Protein AF-A0A0F9K113-F1 (afdb_monomer)

Solvent-accessible surface area (backbone atoms only — not comparable to full-atom values): 7045 Å² total; per-residue (Å²): 110,71,68,50,60,42,49,54,51,50,64,72,42,44,70,57,51,54,53,41,40,56,51,39,26,72,77,67,76,41,73,69,50,38,49,62,23,43,95,66,66,18,30,54,95,51,54,41,61,60,49,44,81,45,46,45,95,92,44,96,51,28,42,64,72,61,62,63,90,71,60,77,55,29,41,37,24,40,31,30,45,68,48,80,53,99,79,39,54,30,37,30,44,35,40,33,29,31,56,97,94,38,41,36,38,32,31,50,37,41,63,42,70,20,77,82,61,40,41,69,82,39,80,50,93,76,133

Mean predicted aligned error: 3.17 Å

Structure (mmCIF, N/CA/C/O backbone):
data_AF-A0A0F9K113-F1
#
_entry.id   AF-A0A0F9K113-F1
#
loop_
_atom_site.group_PDB
_atom_site.id
_atom_site.type_symbol
_atom_site.label_atom_id
_atom_site.label_alt_id
_atom_site.label_comp_id
_atom_site.label_asym_id
_atom_site.label_entity_id
_atom_site.label_seq_id
_atom_site.pdbx_PDB_ins_code
_atom_site.Cartn_x
_atom_site.Cartn_y
_atom_site.Cartn_z
_atom_site.occupancy
_atom_site.B_iso_or_equiv
_atom_site.auth_seq_id
_atom_site.auth_comp_id
_atom_site.auth_asym_id
_atom_site.auth_atom_id
_atom_site.pdbx_PDB_model_num
ATOM 1 N N . MET A 1 1 ? -5.333 11.074 17.648 1.00 60.19 1 MET A N 1
ATOM 2 C CA . MET A 1 1 ? -6.306 10.929 16.545 1.00 60.19 1 MET A CA 1
ATOM 3 C C . MET A 1 1 ? -6.119 9.541 15.953 1.00 60.19 1 MET A C 1
ATOM 5 O O . MET A 1 1 ? -5.000 9.244 15.595 1.00 60.19 1 MET A O 1
ATOM 9 N N . PRO A 1 2 ? -7.118 8.662 15.927 1.00 65.56 2 PRO A N 1
ATOM 10 C CA . PRO A 1 2 ? -6.971 7.253 15.526 1.00 65.56 2 PRO A CA 1
ATOM 11 C C . PRO A 1 2 ? -6.342 7.000 14.140 1.00 65.56 2 PRO A C 1
ATOM 13 O O . PRO A 1 2 ? -5.550 6.074 13.997 1.00 65.56 2 PRO A O 1
ATOM 16 N N . LYS A 1 3 ? -6.547 7.891 13.163 1.00 88.94 3 LYS A N 1
ATOM 17 C CA . LYS A 1 3 ? -5.780 7.931 11.897 1.00 88.94 3 LYS A CA 1
ATOM 18 C C . LYS A 1 3 ? -4.251 8.025 12.064 1.00 88.94 3 LYS A C 1
ATOM 20 O O . LYS A 1 3 ? -3.519 7.514 11.228 1.00 88.94 3 LYS A O 1
ATOM 25 N N . GLN A 1 4 ? -3.778 8.571 13.186 1.00 93.88 4 GLN A N 1
ATOM 26 C CA . GLN A 1 4 ? -2.356 8.681 13.532 1.00 93.88 4 GLN A CA 1
ATOM 27 C C . GLN A 1 4 ? -1.665 7.319 13.621 1.00 93.88 4 GLN A C 1
ATOM 29 O O . GLN A 1 4 ? -0.500 7.216 13.267 1.00 93.88 4 GLN A O 1
ATOM 34 N N . ALA A 1 5 ? -2.351 6.278 14.110 1.00 94.31 5 ALA A N 1
ATOM 35 C CA . ALA A 1 5 ? -1.745 4.949 14.213 1.00 94.31 5 ALA A CA 1
ATOM 36 C C . ALA A 1 5 ? -1.438 4.381 12.821 1.00 94.31 5 ALA A C 1
ATOM 38 O O . ALA A 1 5 ? -0.368 3.819 12.601 1.00 94.31 5 ALA A O 1
ATOM 39 N N . VAL A 1 6 ? -2.356 4.591 11.872 1.00 95.88 6 VAL A N 1
ATOM 40 C CA . VAL A 1 6 ? -2.138 4.235 10.470 1.00 95.88 6 VAL A CA 1
ATOM 41 C C . VAL A 1 6 ? -1.050 5.116 9.866 1.00 95.88 6 VAL A C 1
ATOM 43 O O . VAL A 1 6 ? -0.136 4.573 9.268 1.00 95.88 6 VAL A O 1
ATOM 46 N N . ASP A 1 7 ? -1.082 6.433 10.073 1.00 96.25 7 ASP A N 1
ATOM 47 C CA . ASP A 1 7 ? -0.056 7.342 9.542 1.00 96.25 7 ASP A CA 1
ATOM 48 C C . ASP A 1 7 ? 1.354 6.959 10.023 1.00 96.25 7 ASP A C 1
ATOM 50 O O . ASP A 1 7 ? 2.257 6.814 9.208 1.00 96.25 7 ASP A O 1
ATOM 54 N N . ASN A 1 8 ? 1.5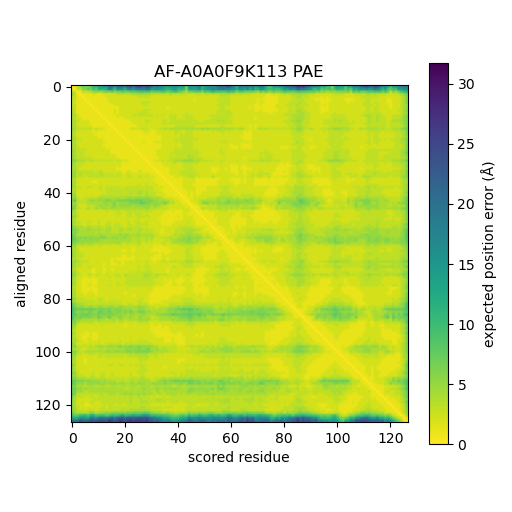26 6.672 11.317 1.00 95.88 8 ASN A N 1
ATOM 55 C CA . ASN A 1 8 ? 2.800 6.211 11.876 1.00 95.88 8 ASN A CA 1
ATOM 56 C C . ASN A 1 8 ? 3.268 4.889 11.247 1.00 95.88 8 ASN A C 1
ATOM 58 O O . ASN A 1 8 ? 4.459 4.702 11.007 1.00 95.88 8 ASN A O 1
ATOM 62 N N . MET A 1 9 ? 2.337 3.962 11.000 1.00 95.69 9 MET A N 1
ATOM 63 C CA . MET A 1 9 ? 2.636 2.705 10.318 1.00 95.69 9 MET A CA 1
ATOM 64 C C . MET A 1 9 ? 3.076 2.955 8.871 1.00 95.69 9 MET A C 1
ATOM 66 O O . MET A 1 9 ? 4.064 2.372 8.436 1.00 95.69 9 MET A O 1
ATOM 70 N N . LEU A 1 10 ? 2.368 3.815 8.131 1.00 95.69 10 LEU A N 1
ATOM 71 C CA . LEU A 1 10 ? 2.725 4.155 6.753 1.00 95.69 10 LEU A CA 1
ATOM 72 C C . LEU A 1 10 ? 4.100 4.828 6.697 1.00 95.69 10 LEU A C 1
ATOM 74 O O . LEU A 1 10 ? 4.953 4.410 5.922 1.00 95.69 10 LEU A O 1
ATOM 78 N N . ASP A 1 11 ? 4.357 5.803 7.565 1.00 95.81 11 ASP A N 1
ATOM 79 C CA . ASP A 1 11 ? 5.644 6.497 7.611 1.00 95.81 11 ASP A CA 1
ATOM 80 C C . ASP A 1 11 ? 6.803 5.551 7.958 1.00 95.81 11 ASP A C 1
ATOM 82 O O . ASP A 1 11 ? 7.882 5.669 7.378 1.00 95.81 11 ASP A O 1
ATOM 86 N N . GLY A 1 12 ? 6.574 4.568 8.835 1.00 95.12 12 GLY A N 1
ATOM 87 C CA . GLY A 1 12 ? 7.560 3.532 9.153 1.00 95.12 12 GLY A CA 1
ATOM 88 C C . GLY A 1 12 ? 7.863 2.578 7.992 1.00 95.12 12 GLY A C 1
ATOM 89 O O . GLY A 1 12 ? 8.983 2.085 7.889 1.00 95.12 12 GLY A O 1
ATOM 90 N N . LEU A 1 13 ? 6.892 2.337 7.106 1.00 94.44 13 LEU A N 1
ATOM 91 C CA . LEU A 1 13 ? 7.036 1.454 5.942 1.00 94.44 13 LEU A CA 1
ATOM 92 C C . LEU A 1 13 ? 7.530 2.183 4.683 1.00 94.44 13 LEU A C 1
ATOM 94 O O . LEU A 1 13 ? 7.951 1.524 3.732 1.00 94.44 13 LEU A O 1
ATOM 98 N N . ARG A 1 14 ? 7.502 3.523 4.673 1.00 93.88 14 ARG A N 1
ATOM 99 C CA . ARG A 1 14 ? 7.727 4.353 3.480 1.00 93.88 14 ARG A CA 1
ATOM 100 C C . ARG A 1 14 ? 9.028 4.039 2.753 1.00 93.88 14 ARG A C 1
ATOM 102 O O . ARG A 1 14 ? 9.023 3.686 1.576 1.00 93.88 14 ARG A O 1
ATOM 109 N N . ALA A 1 15 ? 10.143 4.136 3.472 1.00 94.44 15 ALA A N 1
ATOM 110 C CA . ALA A 1 15 ? 11.464 3.913 2.891 1.00 94.44 15 ALA A CA 1
ATOM 111 C C . ALA A 1 15 ? 11.625 2.478 2.361 1.00 94.44 15 ALA A C 1
ATOM 113 O O . ALA A 1 15 ? 12.264 2.261 1.332 1.00 94.44 15 ALA A O 1
ATOM 114 N N . GLU A 1 16 ? 11.028 1.497 3.046 1.00 95.06 16 GLU A N 1
ATOM 115 C CA . GLU A 1 16 ? 11.101 0.100 2.634 1.00 95.06 16 GLU A CA 1
ATOM 116 C C . GLU A 1 16 ? 10.275 -0.153 1.371 1.00 95.06 16 GLU A C 1
ATOM 118 O O . GLU A 1 16 ? 10.800 -0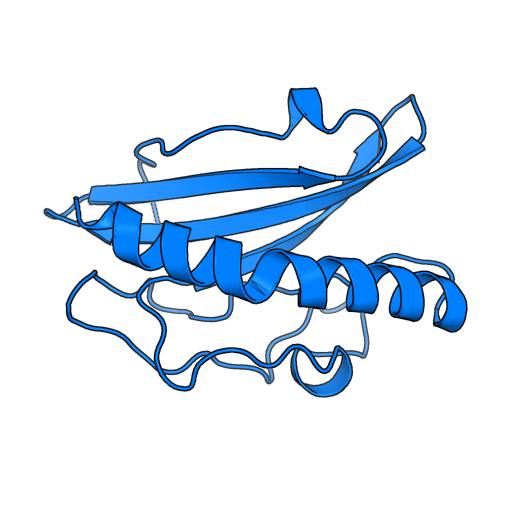.734 0.423 1.00 95.06 16 GLU A O 1
ATOM 123 N N . TRP A 1 17 ? 9.019 0.310 1.297 1.00 94.25 17 TRP A N 1
ATOM 124 C CA . TRP A 1 17 ? 8.212 0.079 0.095 1.00 94.25 17 TRP A CA 1
ATOM 125 C C . TRP A 1 17 ? 8.791 0.784 -1.133 1.00 94.25 17 TRP A C 1
ATOM 127 O O . TRP A 1 17 ? 8.691 0.236 -2.228 1.00 94.25 17 TRP A O 1
ATOM 137 N N . GLU A 1 18 ? 9.400 1.969 -0.985 1.00 94.88 18 GLU A N 1
ATOM 138 C CA . GLU A 1 18 ? 9.998 2.705 -2.111 1.00 94.88 18 GLU A CA 1
ATOM 139 C C . GLU A 1 18 ? 11.195 1.928 -2.663 1.00 94.88 18 GLU A C 1
ATOM 141 O O . GLU A 1 18 ? 11.294 1.705 -3.872 1.00 94.88 18 GLU A O 1
ATOM 146 N N . ALA A 1 19 ? 12.048 1.416 -1.769 1.00 96.50 19 ALA A N 1
ATOM 147 C CA . ALA A 1 19 ? 13.154 0.544 -2.143 1.00 96.50 19 ALA A CA 1
ATOM 148 C C . ALA A 1 19 ? 12.662 -0.751 -2.815 1.00 96.50 19 ALA A C 1
ATOM 150 O O . ALA A 1 19 ? 13.218 -1.171 -3.832 1.00 96.50 19 ALA A O 1
ATOM 151 N N . LYS A 1 20 ? 11.597 -1.372 -2.292 1.00 97.38 20 LYS A N 1
ATOM 152 C CA . LYS A 1 20 ? 11.022 -2.604 -2.854 1.00 97.38 20 LYS A CA 1
ATOM 153 C C . LYS A 1 20 ? 10.367 -2.385 -4.214 1.00 97.38 20 LYS A C 1
ATOM 155 O O . LYS A 1 20 ? 10.580 -3.204 -5.100 1.00 97.38 20 LYS A O 1
ATOM 160 N N . GLN A 1 21 ? 9.639 -1.286 -4.419 1.00 97.00 21 GLN A N 1
ATOM 161 C CA . GLN A 1 21 ? 9.096 -0.940 -5.736 1.00 97.00 21 GLN A CA 1
ATOM 162 C C . GLN A 1 21 ? 10.213 -0.708 -6.754 1.00 97.00 21 GLN A C 1
ATOM 164 O O . GLN A 1 21 ? 10.127 -1.213 -7.872 1.00 97.00 21 GLN A O 1
ATOM 169 N N . GLY A 1 22 ? 11.276 -0.000 -6.356 1.00 96.38 22 GLY A N 1
ATOM 170 C CA . GLY A 1 22 ? 12.460 0.217 -7.188 1.00 96.38 22 GLY A CA 1
ATOM 171 C C . GLY A 1 22 ? 13.148 -1.087 -7.598 1.00 96.38 22 GLY A C 1
ATOM 172 O O . GLY A 1 22 ? 13.478 -1.265 -8.765 1.00 96.38 22 GLY A O 1
ATOM 173 N N . GLN A 1 23 ? 13.310 -2.032 -6.671 1.00 97.75 23 GLN A N 1
ATOM 174 C CA . GLN A 1 23 ? 13.864 -3.347 -6.999 1.00 97.75 23 GLN A CA 1
ATOM 175 C C . GLN A 1 23 ? 12.914 -4.151 -7.898 1.00 97.75 23 GLN A C 1
ATOM 177 O O . GLN A 1 23 ? 13.325 -4.707 -8.912 1.00 97.75 23 GLN A O 1
ATOM 182 N N . TYR A 1 24 ? 11.623 -4.168 -7.569 1.00 97.12 24 TYR A N 1
ATOM 183 C CA . TYR A 1 24 ? 10.641 -4.963 -8.293 1.00 97.12 24 TYR A CA 1
ATOM 184 C C . TYR A 1 24 ? 10.494 -4.522 -9.754 1.00 97.12 24 TYR A C 1
ATOM 186 O O . TYR A 1 24 ? 10.424 -5.381 -10.633 1.00 97.12 24 TYR A O 1
ATOM 194 N N . ILE A 1 25 ? 10.499 -3.212 -10.040 1.00 96.25 25 ILE A N 1
ATOM 195 C CA . ILE A 1 25 ? 10.444 -2.715 -11.424 1.00 96.25 25 ILE A CA 1
ATOM 196 C C . ILE A 1 25 ? 11.702 -3.071 -12.225 1.00 96.25 25 ILE A C 1
ATOM 198 O O . ILE A 1 25 ? 11.583 -3.356 -13.414 1.00 96.25 25 ILE A O 1
ATOM 202 N N . LEU A 1 26 ? 12.882 -3.119 -11.594 1.00 96.94 26 LEU A N 1
ATOM 203 C CA . LEU A 1 26 ? 14.114 -3.577 -12.249 1.00 96.94 26 LEU A CA 1
ATOM 204 C C . LEU A 1 26 ? 14.037 -5.063 -12.618 1.00 96.94 26 LEU A C 1
ATOM 206 O O . LEU A 1 26 ? 14.442 -5.439 -13.716 1.00 96.94 26 LEU A O 1
ATOM 210 N N . ASP A 1 27 ? 13.476 -5.885 -11.731 1.00 97.06 27 ASP A N 1
ATOM 211 C CA . ASP A 1 27 ? 13.412 -7.338 -11.918 1.00 97.06 27 ASP A CA 1
ATOM 212 C C . ASP A 1 27 ? 12.267 -7.777 -12.847 1.00 97.06 27 ASP A C 1
ATOM 214 O O . ASP A 1 27 ? 12.376 -8.785 -13.542 1.00 97.06 27 ASP A O 1
ATOM 218 N N . ASN A 1 28 ? 11.160 -7.027 -12.871 1.00 95.88 28 ASN A N 1
ATOM 219 C CA . ASN A 1 28 ? 9.915 -7.444 -13.527 1.00 95.88 28 ASN A CA 1
ATOM 220 C C . ASN A 1 28 ? 9.470 -6.522 -14.671 1.00 95.88 28 ASN A C 1
ATOM 222 O O . ASN A 1 28 ? 8.487 -6.826 -15.348 1.00 95.88 28 ASN A O 1
ATOM 226 N N . GLY A 1 29 ? 10.132 -5.379 -14.873 1.00 95.31 29 GLY A N 1
ATOM 227 C CA . GLY A 1 29 ? 9.775 -4.393 -15.900 1.00 95.31 29 GLY A CA 1
ATOM 228 C C . GLY A 1 29 ? 8.459 -3.644 -15.648 1.00 95.31 29 GLY A C 1
ATOM 229 O O . GLY A 1 29 ? 7.993 -2.923 -16.525 1.00 95.31 29 GLY A O 1
ATOM 230 N N . ARG A 1 30 ? 7.842 -3.812 -14.472 1.00 94.94 30 ARG A N 1
ATOM 231 C CA . ARG A 1 30 ? 6.606 -3.135 -14.043 1.00 94.94 30 ARG A CA 1
ATOM 232 C C . ARG A 1 30 ? 6.577 -2.976 -12.526 1.00 94.94 30 ARG A C 1
ATOM 234 O O . ARG A 1 30 ? 7.236 -3.741 -11.830 1.00 94.94 30 ARG A O 1
ATOM 241 N N . TYR A 1 31 ? 5.795 -2.028 -12.014 1.00 97.00 31 TYR A N 1
ATOM 242 C CA . TYR A 1 31 ? 5.568 -1.888 -10.572 1.00 97.00 31 TYR A CA 1
ATOM 243 C C . TYR A 1 31 ? 4.792 -3.079 -9.994 1.00 97.00 31 TYR A C 1
ATOM 245 O O . TYR A 1 31 ? 3.965 -3.700 -10.672 1.00 97.00 31 TYR A O 1
ATOM 253 N N . PHE A 1 32 ? 5.045 -3.375 -8.721 1.00 97.62 32 PHE A N 1
ATOM 254 C CA . PHE A 1 32 ? 4.260 -4.342 -7.964 1.00 97.62 32 PHE A CA 1
ATOM 255 C C . PHE A 1 32 ? 2.873 -3.773 -7.672 1.00 97.62 32 PHE A C 1
ATOM 257 O O . PHE A 1 32 ? 2.738 -2.602 -7.299 1.00 97.62 32 PHE A O 1
ATOM 264 N N . GLN A 1 33 ? 1.855 -4.622 -7.798 1.00 97.25 33 GLN A N 1
ATOM 265 C CA . GLN A 1 33 ? 0.491 -4.312 -7.398 1.00 97.25 33 GLN A CA 1
ATOM 266 C C . GLN A 1 33 ? 0.069 -5.230 -6.250 1.00 97.25 33 GLN A C 1
ATOM 268 O O . GLN A 1 33 ? 0.042 -6.450 -6.390 1.00 97.25 33 GLN A O 1
ATOM 273 N N . GLY A 1 34 ? -0.303 -4.627 -5.125 1.00 96.44 34 GLY A N 1
ATOM 274 C CA . GLY A 1 34 ? -0.741 -5.332 -3.926 1.00 96.44 34 GLY A CA 1
ATOM 275 C C . GLY A 1 34 ? -2.214 -5.061 -3.659 1.00 96.44 34 GLY A C 1
ATOM 276 O O . GLY A 1 34 ? -2.619 -3.909 -3.527 1.00 96.44 34 GLY A O 1
ATOM 277 N N . ILE A 1 35 ? -3.038 -6.101 -3.555 1.00 97.06 35 ILE A N 1
ATOM 278 C CA . ILE A 1 35 ? -4.453 -5.926 -3.189 1.00 97.06 35 ILE A CA 1
ATOM 279 C C . ILE A 1 35 ? -4.617 -5.764 -1.671 1.00 97.06 35 ILE A C 1
ATOM 281 O O . ILE A 1 35 ? -3.686 -6.026 -0.909 1.00 97.06 35 ILE A O 1
ATOM 285 N N . TRP A 1 36 ? -5.808 -5.343 -1.234 1.00 98.12 36 TRP A N 1
ATOM 286 C CA . TRP A 1 36 ? -6.114 -5.081 0.175 1.00 98.12 36 TRP A CA 1
ATOM 287 C C . TRP A 1 36 ? -5.671 -6.212 1.105 1.00 98.12 36 TRP A C 1
ATOM 289 O O . TRP A 1 36 ? -6.123 -7.350 0.976 1.00 98.12 36 TRP A O 1
ATOM 299 N N . THR A 1 37 ? -4.837 -5.869 2.088 1.00 98.19 37 THR A N 1
ATOM 300 C CA . THR A 1 37 ? -4.320 -6.824 3.078 1.00 98.19 37 THR A CA 1
ATOM 301 C C . THR A 1 37 ? -5.394 -7.439 3.981 1.00 98.19 37 THR A C 1
ATOM 303 O O . THR A 1 37 ? -5.138 -8.458 4.605 1.00 98.19 37 THR A O 1
ATOM 306 N N . HIS A 1 38 ? -6.602 -6.875 4.071 1.00 98.00 38 HIS A N 1
ATOM 307 C CA . HIS A 1 38 ? -7.690 -7.400 4.905 1.00 98.00 38 HIS A CA 1
ATOM 308 C C . HIS A 1 38 ? -9.017 -7.419 4.137 1.00 98.00 38 HIS A C 1
ATOM 310 O O . HIS A 1 38 ? -9.318 -6.475 3.410 1.00 98.00 38 HIS A O 1
ATOM 316 N N . ASP A 1 39 ? -9.844 -8.456 4.333 1.00 96.56 39 ASP A N 1
ATOM 317 C CA . ASP A 1 39 ? -11.235 -8.460 3.825 1.00 96.56 39 ASP A CA 1
ATOM 318 C C . ASP A 1 39 ? -12.152 -7.581 4.675 1.00 96.56 39 ASP A C 1
ATOM 320 O O . ASP A 1 39 ? -13.059 -6.918 4.176 1.00 96.56 39 ASP A O 1
ATOM 324 N N . ILE A 1 40 ? -11.895 -7.559 5.982 1.00 96.38 40 ILE A N 1
ATOM 325 C CA . ILE A 1 40 ? -12.604 -6.721 6.941 1.00 96.38 40 ILE A CA 1
ATOM 326 C C . ILE A 1 40 ? -11.646 -5.612 7.358 1.00 96.38 40 ILE A C 1
ATOM 328 O O . ILE A 1 40 ? -10.622 -5.887 7.976 1.00 96.38 40 ILE A O 1
ATOM 332 N N . ILE A 1 41 ? -11.980 -4.360 7.027 1.00 95.94 41 ILE A N 1
ATOM 333 C CA . ILE A 1 41 ? -11.148 -3.203 7.383 1.00 95.94 41 ILE A CA 1
ATOM 334 C C . ILE A 1 41 ? -10.968 -3.158 8.914 1.00 95.94 41 ILE A C 1
ATOM 336 O O . ILE A 1 41 ? -11.977 -3.037 9.624 1.00 95.94 41 ILE A O 1
ATOM 340 N N . PRO A 1 42 ? -9.721 -3.199 9.423 1.00 96.56 42 PRO A N 1
ATOM 341 C CA . PRO A 1 42 ? -9.451 -3.086 10.851 1.00 96.56 42 PRO A CA 1
ATOM 342 C C . PRO A 1 42 ? -9.981 -1.777 11.442 1.00 96.56 42 PRO A C 1
ATOM 344 O O . PRO A 1 42 ? -9.999 -0.728 10.789 1.00 96.56 42 PRO A O 1
ATOM 347 N N . THR A 1 43 ? -10.420 -1.846 12.697 1.00 94.12 43 THR A N 1
ATOM 348 C CA . THR A 1 43 ? -10.822 -0.667 13.478 1.00 94.12 43 THR A CA 1
ATOM 349 C C . THR A 1 43 ? -9.658 -0.252 14.359 1.00 94.12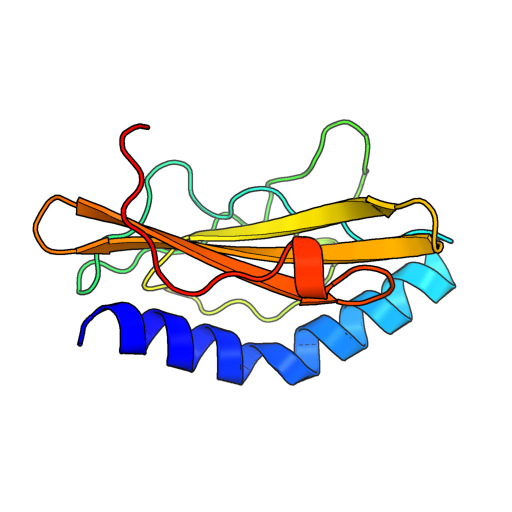 43 THR A C 1
ATOM 351 O O . THR A 1 43 ? -8.993 -1.109 14.933 1.00 94.12 43 THR A O 1
ATOM 354 N N . VAL A 1 44 ? -9.400 1.047 14.505 1.00 88.62 44 VAL A N 1
ATOM 355 C CA . VAL A 1 44 ? -8.305 1.496 15.377 1.00 88.62 44 VAL A CA 1
ATOM 356 C C . VAL A 1 44 ? -8.571 1.059 16.822 1.00 88.62 44 VAL A C 1
ATOM 358 O O . VAL A 1 44 ? -9.654 1.297 17.356 1.00 88.62 44 VAL A O 1
ATOM 361 N N . GLY A 1 45 ? -7.582 0.413 17.446 1.00 89.81 45 GLY A N 1
ATOM 362 C CA . GLY A 1 45 ? -7.716 -0.237 18.757 1.00 89.81 45 GLY A CA 1
ATOM 363 C C . GLY A 1 45 ? -8.194 -1.696 18.700 1.00 89.81 45 GLY A C 1
ATOM 364 O O . GLY A 1 45 ? -8.189 -2.371 19.723 1.00 89.81 45 GLY A O 1
ATOM 365 N N . ALA A 1 46 ? -8.565 -2.191 17.518 1.00 93.94 46 ALA A N 1
ATOM 366 C CA . ALA A 1 46 ? -8.870 -3.590 17.221 1.00 93.94 46 ALA A CA 1
ATOM 367 C C . ALA A 1 46 ? -8.089 -4.010 15.964 1.00 93.94 46 ALA A C 1
ATOM 369 O O . ALA A 1 46 ? -8.656 -4.270 14.899 1.00 93.94 46 ALA A O 1
ATOM 370 N N . GLU A 1 47 ? -6.765 -3.973 16.097 1.00 94.88 47 GLU A N 1
ATOM 371 C CA . GLU A 1 47 ? -5.815 -4.321 15.042 1.00 94.88 47 GLU A CA 1
ATOM 372 C C . GLU A 1 47 ? -5.929 -5.806 14.680 1.00 94.88 47 GLU A C 1
ATOM 374 O O . GLU A 1 47 ? -6.259 -6.641 15.524 1.00 94.88 47 GLU A O 1
ATOM 379 N N . ALA A 1 48 ? -5.652 -6.130 13.420 1.00 97.56 48 ALA A N 1
ATOM 380 C CA . ALA A 1 48 ? -5.730 -7.492 12.904 1.00 97.56 48 ALA A CA 1
ATOM 381 C C . ALA A 1 48 ? -4.483 -7.825 12.072 1.00 97.56 48 ALA A C 1
ATOM 383 O O . ALA A 1 48 ? -3.833 -6.907 11.561 1.00 97.56 48 ALA A O 1
ATOM 384 N N . PRO A 1 49 ? -4.126 -9.112 11.937 1.00 97.94 49 PRO A N 1
ATOM 385 C CA . PRO A 1 49 ? -3.025 -9.515 11.078 1.00 97.94 49 PRO A CA 1
ATOM 386 C C . PRO A 1 49 ? -3.387 -9.343 9.593 1.00 97.94 49 PRO A C 1
ATOM 388 O O . PRO A 1 49 ? -4.491 -9.725 9.194 1.00 97.94 49 PRO A O 1
ATOM 391 N N . PRO A 1 50 ? -2.463 -8.830 8.756 1.00 98.25 50 PRO A N 1
ATOM 392 C CA . PRO A 1 50 ? -2.675 -8.767 7.317 1.00 98.25 50 PRO A CA 1
ATOM 393 C C . PRO A 1 50 ? -2.628 -10.159 6.683 1.00 98.25 50 PRO A C 1
ATOM 395 O O . PRO A 1 50 ? -1.769 -10.980 7.007 1.00 98.25 50 PRO A O 1
ATOM 398 N N . ASP A 1 51 ? -3.484 -10.387 5.694 1.00 98.00 51 ASP A N 1
ATOM 399 C CA . ASP A 1 51 ? -3.358 -11.494 4.756 1.00 98.00 51 ASP A CA 1
ATOM 400 C C . ASP A 1 51 ? -2.355 -11.131 3.654 1.00 98.00 51 ASP A C 1
ATOM 402 O O . ASP A 1 51 ? -2.622 -10.316 2.766 1.00 98.00 51 ASP A O 1
ATOM 406 N N . LYS A 1 52 ? -1.177 -11.752 3.732 1.00 97.56 52 LYS A N 1
ATOM 407 C CA . LYS A 1 52 ? -0.073 -11.542 2.789 1.00 97.56 52 LYS A CA 1
ATOM 408 C C . LYS A 1 52 ? -0.154 -12.430 1.544 1.00 97.56 52 LYS A C 1
ATOM 410 O O . LYS A 1 52 ? 0.618 -12.225 0.618 1.00 97.56 52 LYS A O 1
ATOM 415 N N . THR A 1 53 ? -1.067 -13.401 1.516 1.00 97.69 53 THR A N 1
ATOM 416 C CA . THR A 1 53 ? -1.198 -14.379 0.415 1.00 97.69 53 THR A CA 1
ATOM 417 C C . THR A 1 53 ? -2.054 -13.867 -0.742 1.00 97.69 53 THR A C 1
ATOM 419 O O . THR A 1 53 ? -2.145 -14.467 -1.814 1.00 97.69 53 THR A O 1
ATOM 422 N N . LYS A 1 54 ? -2.701 -12.725 -0.520 1.00 95.12 54 LYS A N 1
ATOM 423 C CA . LYS A 1 54 ? -3.542 -12.039 -1.485 1.00 95.12 54 LYS A CA 1
ATOM 424 C C . LYS A 1 54 ? -2.726 -11.412 -2.608 1.00 95.12 54 LYS A C 1
ATOM 426 O O . LYS A 1 54 ? -1.769 -10.683 -2.354 1.00 95.12 54 LYS A O 1
ATOM 431 N N . LYS A 1 55 ? -3.178 -11.623 -3.847 1.00 95.69 55 LYS A N 1
ATOM 432 C CA . LYS A 1 55 ? -2.575 -11.042 -5.050 1.00 95.69 55 LYS A CA 1
ATOM 433 C C . LYS A 1 55 ? -3.595 -10.720 -6.146 1.00 95.69 55 LYS A C 1
ATOM 435 O O . LYS A 1 55 ? -4.658 -11.347 -6.180 1.00 95.69 55 LYS A O 1
ATOM 440 N N . PRO A 1 56 ? -3.287 -9.766 -7.043 1.00 94.19 56 PRO A N 1
ATOM 441 C CA . PRO A 1 56 ? -4.039 -9.565 -8.278 1.00 94.19 56 PRO A CA 1
ATOM 442 C C . PRO A 1 56 ? -4.064 -10.832 -9.144 1.00 94.19 56 PRO A C 1
ATOM 444 O O . PRO A 1 56 ? -3.144 -11.644 -9.108 1.00 94.19 56 PRO A O 1
ATOM 447 N N . THR A 1 57 ? -5.091 -10.996 -9.975 1.00 94.50 57 THR A N 1
ATOM 448 C CA . THR A 1 57 ? -5.204 -12.161 -10.874 1.00 94.50 57 THR A CA 1
ATOM 449 C C . THR A 1 57 ? -4.205 -12.138 -12.034 1.00 94.50 57 THR A C 1
ATOM 451 O O . THR A 1 57 ? -3.948 -13.170 -12.645 1.00 94.50 57 THR A O 1
ATOM 454 N N . ASP A 1 58 ? -3.661 -10.968 -12.358 1.00 91.56 58 ASP A N 1
ATOM 455 C CA . ASP A 1 58 ? -2.748 -10.691 -13.474 1.00 91.56 58 ASP A CA 1
ATOM 456 C C . ASP A 1 58 ? -1.274 -10.544 -13.036 1.00 91.56 58 ASP A C 1
ATOM 458 O O . ASP A 1 58 ? -0.381 -10.273 -13.854 1.00 91.56 58 ASP A O 1
ATOM 462 N N . GLN A 1 59 ? -0.992 -10.750 -11.745 1.00 91.75 59 GLN A N 1
ATOM 463 C CA . GLN A 1 59 ? 0.361 -10.797 -11.201 1.00 91.75 59 GLN A CA 1
ATOM 464 C C . GLN A 1 59 ? 0.578 -12.099 -10.418 1.00 91.75 59 GLN A C 1
ATOM 466 O O . GLN A 1 59 ? -0.257 -12.479 -9.600 1.00 91.75 59 GLN A O 1
ATOM 471 N N . PRO A 1 60 ? 1.692 -12.819 -10.649 1.00 95.12 60 PRO A N 1
ATOM 472 C CA . PRO A 1 60 ? 1.950 -14.068 -9.940 1.00 95.12 60 PRO A CA 1
ATOM 473 C C . PRO A 1 60 ? 2.378 -13.840 -8.485 1.00 95.12 60 PRO A C 1
ATOM 475 O O . PRO A 1 60 ? 2.271 -14.783 -7.702 1.00 95.12 60 PRO A O 1
ATOM 478 N N . HIS A 1 61 ? 2.823 -12.628 -8.143 1.00 97.31 61 HIS A N 1
ATOM 479 C CA . HIS A 1 61 ? 3.434 -12.286 -6.864 1.00 97.31 61 HIS A CA 1
ATOM 480 C C . HIS A 1 61 ? 2.417 -11.764 -5.845 1.00 97.31 61 HIS A C 1
ATOM 482 O O . HIS A 1 61 ? 1.556 -10.951 -6.186 1.00 97.31 61 HIS A O 1
ATOM 488 N N . ASP A 1 62 ? 2.531 -12.221 -4.602 1.00 97.56 62 ASP A N 1
ATOM 489 C CA . ASP A 1 62 ? 1.786 -11.711 -3.449 1.00 97.56 62 ASP A CA 1
ATOM 490 C C . ASP A 1 62 ? 2.640 -10.765 -2.576 1.00 97.56 62 ASP A C 1
ATOM 492 O O . ASP A 1 62 ? 3.731 -10.332 -2.960 1.00 97.56 62 ASP A O 1
ATOM 496 N N . TRP A 1 63 ? 2.143 -10.394 -1.392 1.00 97.50 63 TRP A N 1
ATOM 497 C CA . TRP A 1 63 ? 2.888 -9.528 -0.472 1.00 97.50 63 TRP A CA 1
ATOM 498 C C . TRP A 1 63 ? 4.133 -10.202 0.127 1.00 97.50 63 TRP A C 1
ATOM 500 O O . TRP A 1 63 ? 5.066 -9.496 0.516 1.00 97.50 63 TRP A O 1
ATOM 510 N N . ASN A 1 64 ? 4.165 -11.536 0.219 1.00 97.25 64 ASN A N 1
ATOM 511 C CA . ASN A 1 64 ? 5.352 -12.276 0.651 1.00 97.25 64 ASN A CA 1
ATOM 512 C C . ASN A 1 64 ? 6.438 -12.221 -0.424 1.00 97.25 64 ASN A C 1
ATOM 514 O O . ASN A 1 64 ? 7.593 -11.962 -0.092 1.00 97.25 64 ASN A O 1
ATOM 518 N N . ASP A 1 65 ? 6.060 -12.392 -1.692 1.00 97.19 65 ASP A N 1
ATOM 519 C CA . ASP A 1 65 ? 6.975 -12.286 -2.833 1.00 97.19 65 ASP A CA 1
ATOM 520 C C . ASP A 1 65 ? 7.542 -10.865 -2.971 1.00 97.19 65 ASP A C 1
ATOM 522 O O . ASP A 1 65 ? 8.733 -10.681 -3.224 1.00 97.19 65 ASP A O 1
ATOM 526 N N . PHE A 1 66 ? 6.709 -9.842 -2.738 1.00 97.19 66 PHE A N 1
ATOM 527 C CA . PHE A 1 66 ? 7.158 -8.447 -2.695 1.00 97.19 66 PHE A CA 1
ATOM 528 C C . PHE A 1 66 ? 8.151 -8.183 -1.549 1.00 97.19 66 PHE A C 1
ATOM 530 O O . PHE A 1 66 ? 9.015 -7.308 -1.639 1.00 97.19 66 PHE A O 1
ATOM 537 N N . GLY A 1 67 ? 8.062 -8.963 -0.467 1.00 95.94 67 GLY A N 1
ATOM 538 C CA . GLY A 1 67 ? 9.037 -8.969 0.618 1.00 95.94 67 GLY A CA 1
ATOM 539 C C . GLY A 1 67 ? 9.041 -7.702 1.473 1.00 95.94 67 GLY A C 1
ATOM 540 O O . GLY A 1 67 ? 10.087 -7.372 2.031 1.00 95.94 67 GLY A O 1
ATOM 541 N N . LEU A 1 68 ? 7.911 -6.990 1.547 1.00 95.25 68 LEU A N 1
ATOM 542 C CA . LEU A 1 68 ? 7.700 -5.859 2.454 1.00 95.25 68 LEU A CA 1
ATOM 543 C C . LEU A 1 68 ? 7.389 -6.374 3.869 1.00 95.25 68 LEU A C 1
ATOM 545 O O . LEU A 1 68 ? 6.462 -7.172 4.064 1.00 95.25 68 LEU A O 1
ATOM 549 N N . ALA A 1 69 ? 8.126 -5.906 4.876 1.00 95.81 69 ALA A N 1
ATOM 550 C CA . ALA A 1 69 ? 7.970 -6.316 6.269 1.00 95.81 69 ALA A CA 1
ATOM 551 C C . ALA A 1 69 ? 6.719 -5.705 6.935 1.00 95.81 69 ALA A C 1
ATOM 553 O O . ALA A 1 69 ? 6.794 -4.852 7.816 1.00 95.81 69 ALA A O 1
ATOM 554 N N . LEU A 1 70 ? 5.531 -6.175 6.541 1.00 96.38 70 LEU A N 1
ATOM 555 C CA . LEU A 1 70 ? 4.276 -5.724 7.150 1.00 96.38 70 LEU A CA 1
ATOM 556 C C . LEU A 1 70 ? 4.179 -6.133 8.633 1.00 96.38 70 LEU A C 1
ATOM 558 O O . LEU A 1 70 ? 4.446 -7.310 8.932 1.00 96.38 70 LEU A O 1
ATOM 562 N N . PRO A 1 71 ? 3.728 -5.224 9.529 1.00 96.94 71 PRO A N 1
ATOM 563 C CA . PRO A 1 71 ? 3.494 -5.521 10.940 1.00 96.94 71 PRO A CA 1
ATOM 564 C C . PRO A 1 71 ? 2.574 -6.726 11.152 1.00 96.94 71 PRO A C 1
ATOM 566 O O . PRO A 1 71 ? 1.655 -6.970 10.371 1.00 96.94 71 PRO A O 1
ATOM 569 N N . GLY A 1 72 ? 2.803 -7.466 12.242 1.00 97.12 72 GLY A N 1
ATOM 570 C CA . GLY A 1 72 ? 2.006 -8.650 12.583 1.00 97.12 72 GLY A CA 1
ATOM 571 C C . GLY A 1 72 ? 0.550 -8.341 12.938 1.00 97.12 72 GLY A C 1
ATOM 572 O O . GLY A 1 72 ? -0.297 -9.202 12.755 1.00 97.12 72 GLY A O 1
ATOM 573 N N . ASN A 1 73 ? 0.262 -7.122 13.399 1.00 97.62 73 ASN A N 1
ATOM 574 C CA . ASN A 1 73 ? -1.082 -6.567 13.532 1.00 97.62 73 ASN A CA 1
ATOM 575 C C . ASN A 1 73 ? -1.063 -5.139 12.987 1.00 97.62 73 ASN A C 1
ATOM 577 O O . ASN A 1 73 ? -0.117 -4.393 13.248 1.00 97.62 73 ASN A O 1
ATOM 581 N N . MET A 1 74 ? -2.079 -4.771 12.212 1.00 97.62 74 MET A N 1
ATOM 582 C CA . MET A 1 74 ? -2.173 -3.466 11.571 1.00 97.62 74 MET A CA 1
ATOM 583 C C . MET A 1 74 ? -3.449 -2.727 12.008 1.00 97.62 74 MET A C 1
ATOM 585 O O . MET A 1 74 ? -4.527 -3.328 12.058 1.00 97.62 74 MET A O 1
ATOM 589 N N . PRO A 1 75 ? -3.379 -1.404 12.255 1.00 97.00 75 PRO A N 1
ATOM 590 C CA . PRO A 1 75 ? -4.540 -0.561 12.566 1.00 97.00 75 PRO A CA 1
ATOM 591 C C . PRO A 1 75 ? -5.408 -0.222 11.342 1.00 97.00 75 PRO A C 1
ATOM 593 O O . PRO A 1 75 ? -6.376 0.537 11.446 1.00 97.00 75 PRO A O 1
ATOM 596 N N . GLY A 1 76 ? -5.070 -0.750 10.166 1.00 97.06 76 GLY A N 1
ATOM 597 C CA . GLY A 1 76 ? -5.787 -0.528 8.919 1.00 97.06 76 GLY A CA 1
ATOM 598 C C . GLY A 1 76 ? -5.363 -1.514 7.836 1.00 97.06 76 GLY A C 1
ATOM 599 O O . GLY A 1 76 ? -4.390 -2.250 7.983 1.00 97.06 76 GLY A O 1
ATOM 600 N N . SER A 1 77 ? -6.103 -1.514 6.734 1.00 97.88 77 SER A N 1
ATOM 601 C CA . SER A 1 77 ? -5.758 -2.264 5.530 1.00 97.88 77 SER A CA 1
ATOM 602 C C . SER A 1 77 ? -5.020 -1.358 4.557 1.00 97.88 77 SER A C 1
ATOM 604 O O . SER A 1 77 ? -5.373 -0.185 4.436 1.00 97.88 77 SER A O 1
ATOM 606 N N . ILE A 1 78 ? -4.050 -1.908 3.829 1.00 98.06 78 ILE A N 1
ATOM 607 C CA . ILE A 1 78 ? -3.339 -1.187 2.766 1.00 98.06 78 ILE A CA 1
ATOM 608 C C . ILE A 1 78 ? -3.464 -1.913 1.427 1.00 98.06 78 ILE A C 1
ATOM 610 O O . ILE A 1 78 ? -3.718 -3.120 1.415 1.00 98.06 78 ILE A O 1
ATOM 614 N N . ALA A 1 79 ? -3.279 -1.180 0.334 1.00 98.00 79 ALA A N 1
ATOM 615 C CA . ALA A 1 79 ? -3.158 -1.689 -1.029 1.00 98.00 79 ALA A CA 1
ATOM 616 C C . ALA A 1 79 ? -2.151 -0.839 -1.819 1.00 98.00 79 ALA A C 1
ATOM 618 O O . ALA A 1 79 ? -1.968 0.339 -1.518 1.00 98.00 79 ALA A O 1
ATOM 619 N N . LEU A 1 80 ? -1.518 -1.430 -2.830 1.00 97.19 80 LEU A N 1
ATOM 620 C CA . LEU A 1 80 ? -0.682 -0.745 -3.812 1.00 97.19 80 LEU A CA 1
ATOM 621 C C . LEU A 1 80 ? -1.341 -0.870 -5.185 1.00 97.19 80 LEU A C 1
ATOM 623 O O . LEU A 1 80 ? -1.489 -1.984 -5.687 1.00 97.19 80 LEU A O 1
ATOM 627 N N . HIS A 1 81 ? -1.713 0.250 -5.796 1.00 96.38 81 HIS A N 1
ATOM 628 C CA . HIS A 1 81 ? -2.325 0.289 -7.121 1.00 96.38 81 HIS A CA 1
ATOM 629 C C . HIS A 1 81 ? -1.383 0.946 -8.122 1.00 96.38 81 HIS A C 1
ATOM 631 O O . HIS A 1 81 ? -0.884 2.036 -7.883 1.00 96.38 81 HIS A O 1
ATOM 637 N N . VAL A 1 82 ? -1.143 0.295 -9.256 1.00 95.75 82 VAL A N 1
ATOM 638 C CA . VAL A 1 82 ? -0.391 0.895 -10.363 1.00 95.75 82 VAL A CA 1
ATOM 639 C C . VAL A 1 82 ? -1.349 1.752 -11.182 1.00 95.75 82 VAL A C 1
A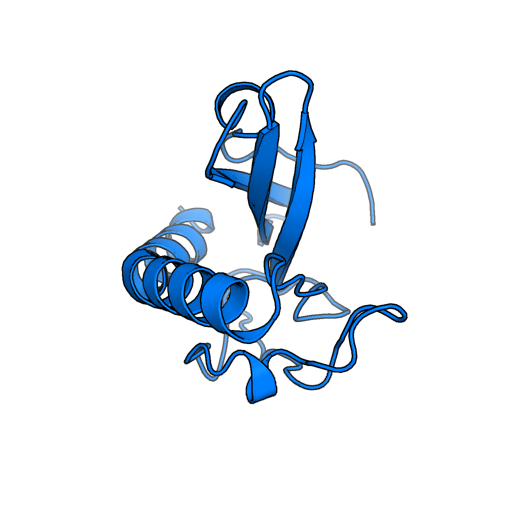TOM 641 O O . VAL A 1 82 ? -2.493 1.355 -11.404 1.00 95.75 82 VAL A O 1
ATOM 644 N N . TYR A 1 83 ? -0.894 2.918 -11.627 1.00 94.56 83 TYR A N 1
ATOM 645 C CA . TYR A 1 83 ? -1.657 3.776 -12.525 1.00 94.56 83 TYR A CA 1
ATOM 646 C C . TYR A 1 83 ? -0.810 4.198 -13.728 1.00 94.56 83 TYR A C 1
ATOM 648 O O . TYR A 1 83 ? 0.421 4.276 -13.664 1.00 94.56 83 TYR A O 1
ATOM 656 N N . GLU A 1 84 ? -1.498 4.477 -14.831 1.00 93.25 84 GLU A N 1
ATOM 657 C CA . GLU A 1 84 ? -0.918 4.997 -16.066 1.00 93.25 84 GLU A CA 1
ATOM 658 C C . GLU A 1 84 ? -1.564 6.350 -16.362 1.00 93.25 84 GLU A C 1
ATOM 660 O O . GLU A 1 84 ? -2.791 6.464 -16.421 1.00 93.25 84 GLU A O 1
ATOM 665 N N . GLY A 1 85 ? -0.738 7.380 -16.499 1.00 88.62 85 GLY A N 1
ATOM 666 C CA . GLY A 1 85 ? -1.140 8.741 -16.820 1.00 88.62 85 GLY A CA 1
ATOM 667 C C . GLY A 1 85 ? -0.515 9.219 -18.134 1.00 88.62 85 GLY A C 1
ATOM 668 O O . GLY A 1 85 ? 0.398 8.583 -18.668 1.00 88.62 85 GLY A O 1
ATOM 669 N N . PRO A 1 86 ? -0.972 10.361 -18.679 1.00 90.88 86 PRO A N 1
ATOM 670 C CA . PRO A 1 86 ? -0.404 10.938 -19.899 1.00 90.88 86 PRO A CA 1
ATOM 671 C C . PRO A 1 86 ? 1.100 11.221 -19.800 1.00 90.88 86 PRO A C 1
ATOM 673 O O . PRO A 1 86 ? 1.791 11.203 -20.818 1.00 90.88 86 PRO A O 1
ATOM 676 N N . ASN A 1 87 ? 1.601 11.481 -18.588 1.00 91.81 87 ASN A N 1
ATOM 677 C CA . ASN A 1 87 ? 3.000 11.823 -18.345 1.00 91.81 87 ASN A CA 1
ATOM 678 C C . ASN A 1 87 ? 3.855 10.627 -17.888 1.00 91.81 87 ASN A C 1
ATOM 680 O O . ASN A 1 87 ? 5.033 10.812 -17.572 1.00 91.81 87 ASN A O 1
ATOM 684 N N . GLY A 1 88 ? 3.297 9.411 -17.862 1.00 92.56 88 GLY A N 1
ATOM 685 C CA . GLY A 1 88 ? 4.025 8.181 -17.559 1.00 92.56 88 GLY A CA 1
ATOM 686 C C . GLY A 1 88 ? 3.275 7.229 -16.629 1.00 92.56 88 GLY A C 1
ATOM 687 O O . GLY A 1 88 ? 2.051 7.216 -16.556 1.00 92.56 88 GLY A O 1
ATOM 688 N N . HIS A 1 89 ? 4.038 6.412 -15.906 1.00 93.94 89 HIS A N 1
ATOM 689 C CA . HIS A 1 89 ? 3.504 5.442 -14.954 1.00 93.94 89 HIS A CA 1
ATOM 690 C C . HIS A 1 89 ? 3.811 5.867 -13.516 1.00 93.94 89 HIS A C 1
ATOM 692 O O . HIS A 1 89 ? 4.714 6.673 -13.251 1.00 93.94 89 HIS A O 1
ATOM 698 N N . GLY A 1 90 ? 3.056 5.305 -12.586 1.00 95.75 90 GLY A N 1
ATOM 699 C CA . GLY A 1 90 ? 3.270 5.470 -11.161 1.00 95.75 90 GLY A CA 1
ATOM 700 C C . GLY A 1 90 ? 2.515 4.417 -10.370 1.00 95.75 90 GLY A C 1
ATOM 701 O O . GLY A 1 90 ? 1.933 3.480 -10.922 1.00 95.75 90 GLY A O 1
ATOM 702 N N . TYR A 1 91 ? 2.536 4.565 -9.056 1.00 96.56 91 TYR A N 1
ATOM 703 C CA . TYR A 1 91 ? 1.741 3.739 -8.165 1.00 96.56 91 TYR A CA 1
ATOM 704 C C . TYR A 1 91 ? 1.225 4.560 -6.992 1.00 96.56 91 TYR A C 1
ATOM 706 O O . TYR A 1 91 ? 1.822 5.555 -6.585 1.00 96.56 91 TYR A O 1
ATOM 714 N N . SER A 1 92 ? 0.103 4.140 -6.431 1.00 96.81 92 SER A N 1
ATOM 715 C CA . SER A 1 92 ? -0.469 4.691 -5.221 1.00 96.81 92 SER A CA 1
ATOM 716 C C . SER A 1 92 ? -0.433 3.666 -4.103 1.00 96.81 92 SER A C 1
ATOM 718 O O . SER A 1 92 ? -0.727 2.487 -4.296 1.00 96.81 92 SER A O 1
ATOM 720 N N . LEU A 1 93 ? -0.072 4.129 -2.916 1.00 97.00 93 LEU A N 1
ATOM 721 C CA . LEU A 1 93 ? -0.339 3.442 -1.674 1.00 97.00 93 LEU A CA 1
ATOM 722 C C . LEU A 1 93 ? -1.647 3.960 -1.107 1.00 97.00 93 LEU A C 1
ATOM 724 O O . LEU A 1 93 ? -1.796 5.141 -0.792 1.00 97.00 93 LEU A O 1
ATOM 728 N N . GLU A 1 94 ? -2.582 3.050 -0.924 1.00 97.69 94 GLU A N 1
ATOM 729 C CA . GLU A 1 94 ? -3.862 3.353 -0.327 1.00 97.69 94 GLU A CA 1
ATOM 730 C C . GLU A 1 94 ? -3.963 2.740 1.061 1.00 97.69 94 GLU A C 1
ATOM 732 O O . GLU A 1 94 ? -3.545 1.605 1.285 1.00 97.69 94 GLU A O 1
ATOM 737 N N . ALA A 1 95 ? -4.579 3.468 1.988 1.00 97.56 95 ALA A N 1
ATOM 738 C CA . ALA A 1 95 ? -4.847 2.994 3.336 1.00 97.56 95 ALA A CA 1
ATOM 739 C C . ALA A 1 95 ? -6.317 3.190 3.698 1.00 97.56 95 ALA A C 1
ATOM 741 O O . ALA A 1 95 ? -6.919 4.228 3.409 1.00 97.56 95 ALA A O 1
ATOM 742 N N . ARG A 1 96 ? -6.897 2.190 4.364 1.00 97.00 96 ARG A N 1
ATOM 743 C CA . ARG A 1 96 ? -8.263 2.215 4.889 1.00 97.00 96 ARG A CA 1
ATOM 744 C C . ARG A 1 96 ? -8.282 1.815 6.356 1.00 97.00 96 ARG A C 1
ATOM 746 O O . ARG A 1 96 ? -7.614 0.866 6.752 1.00 97.00 96 ARG A O 1
ATOM 753 N N . THR A 1 97 ? -9.087 2.500 7.157 1.00 96.75 97 THR A N 1
ATOM 754 C CA . THR A 1 97 ? -9.311 2.148 8.568 1.00 96.75 97 THR A CA 1
ATOM 755 C C . THR A 1 97 ? -10.729 2.508 9.002 1.00 96.75 97 THR A C 1
ATOM 757 O O . THR A 1 97 ? -11.409 3.305 8.345 1.00 96.75 97 THR A O 1
ATOM 760 N N . ARG A 1 98 ? -11.193 1.912 10.103 1.00 95.31 98 ARG A N 1
ATOM 761 C CA . ARG A 1 98 ? -12.461 2.254 10.752 1.00 95.31 98 ARG A CA 1
ATOM 762 C C . ARG A 1 98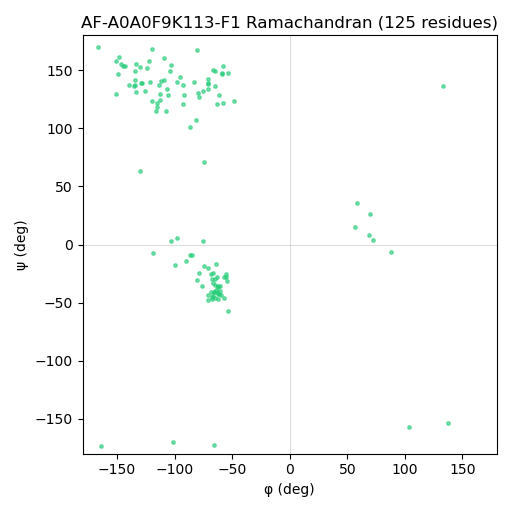 ? -12.220 3.015 12.050 1.00 95.31 98 ARG A C 1
ATOM 764 O O . ARG A 1 98 ? -11.426 2.610 12.894 1.00 95.31 98 ARG A O 1
ATOM 771 N N . GLU A 1 99 ? -12.961 4.103 12.231 1.00 91.56 99 GLU A N 1
ATOM 772 C CA . GLU A 1 99 ? -12.928 4.913 13.450 1.00 91.56 99 GLU A CA 1
ATOM 773 C C . GLU A 1 99 ? -14.287 5.589 13.664 1.00 91.56 99 GLU A C 1
ATOM 775 O O . GLU A 1 99 ? -14.812 6.240 12.758 1.00 91.56 99 GLU A O 1
ATOM 780 N N . GLY A 1 100 ? -14.853 5.463 14.870 1.00 90.88 100 GLY A N 1
ATOM 781 C CA . GLY A 1 100 ? -16.104 6.141 15.233 1.00 90.88 100 GLY A CA 1
ATOM 782 C C . GLY A 1 100 ? -17.281 5.771 14.323 1.00 90.88 100 GLY A C 1
ATOM 783 O O . GLY A 1 100 ? -18.076 6.637 13.965 1.00 90.88 100 GLY A O 1
ATOM 784 N N . GLY A 1 101 ? -17.341 4.512 13.874 1.00 90.69 101 GLY A N 1
ATOM 785 C CA . GLY A 1 101 ? -18.354 4.017 12.933 1.00 90.69 101 GLY A CA 1
ATOM 786 C C . GLY A 1 101 ? -18.191 4.503 11.487 1.00 90.69 101 GLY A C 1
ATOM 787 O O . GLY A 1 101 ? -19.030 4.189 10.650 1.00 90.69 101 GLY A O 1
ATOM 788 N N . LYS A 1 102 ? -17.130 5.256 11.171 1.00 93.56 102 LYS A N 1
ATOM 789 C CA . LYS A 1 102 ? -16.845 5.759 9.821 1.00 93.56 102 LYS A CA 1
ATOM 790 C C . LYS A 1 102 ? -15.725 4.965 9.161 1.00 93.56 102 LYS A C 1
ATOM 792 O O . LYS A 1 102 ? -14.808 4.495 9.835 1.00 93.56 102 LYS A O 1
ATOM 797 N N . HIS A 1 103 ? -15.789 4.865 7.836 1.00 95.25 103 HIS A N 1
ATOM 798 C CA . HIS A 1 103 ? -14.690 4.381 7.007 1.00 95.25 103 HIS A CA 1
ATOM 799 C C . HIS A 1 103 ? -13.842 5.570 6.568 1.00 95.25 103 HIS A C 1
ATOM 801 O O . HIS A 1 103 ? -14.366 6.558 6.049 1.00 95.25 103 HIS A O 1
ATOM 807 N N . TRP A 1 104 ? -12.540 5.471 6.791 1.00 96.38 104 TRP A N 1
ATOM 808 C CA . TRP A 1 104 ? -11.568 6.467 6.376 1.00 96.38 104 TRP A CA 1
ATOM 809 C C . TRP A 1 104 ? -10.678 5.888 5.288 1.00 96.38 104 TRP A C 1
ATOM 811 O O . TRP A 1 104 ? -10.275 4.729 5.373 1.00 96.38 104 TRP A O 1
ATOM 821 N N . HIS A 1 105 ? -10.355 6.709 4.293 1.00 96.81 105 HIS A N 1
ATOM 822 C CA . HIS A 1 105 ? -9.471 6.365 3.182 1.00 96.81 105 HIS A CA 1
ATOM 823 C C . HIS 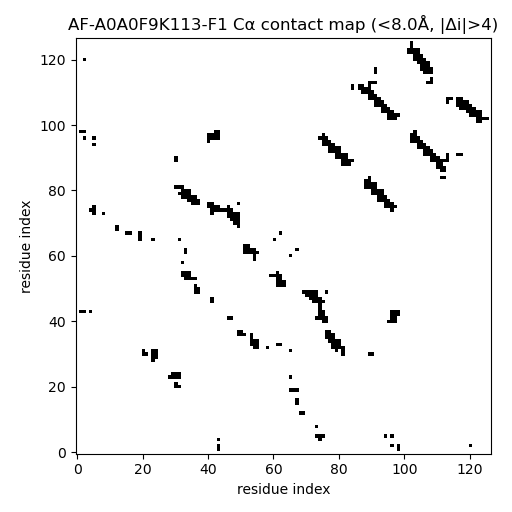A 1 105 ? -8.469 7.493 2.939 1.00 96.81 105 HIS A C 1
ATOM 825 O O . HIS A 1 105 ? -8.844 8.668 2.970 1.00 96.81 105 HIS A O 1
ATOM 831 N N . ARG A 1 106 ? -7.210 7.134 2.705 1.00 96.62 1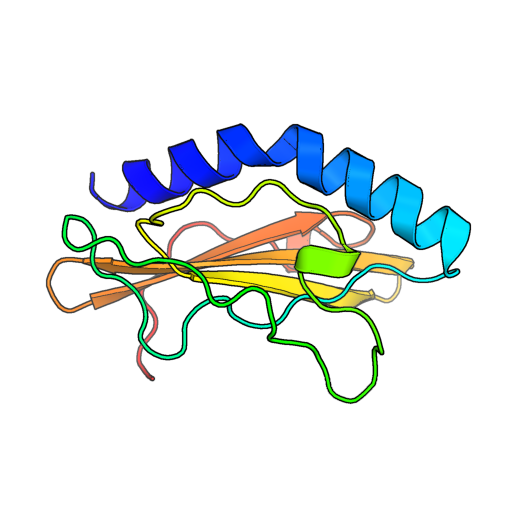06 ARG A N 1
ATOM 832 C CA . ARG A 1 106 ? -6.107 8.027 2.327 1.00 96.62 106 ARG A CA 1
ATOM 833 C C . ARG A 1 106 ? -5.342 7.388 1.176 1.00 96.62 106 ARG A C 1
ATOM 835 O O . ARG A 1 106 ? -5.261 6.160 1.113 1.00 96.62 106 ARG A O 1
ATOM 842 N N . VAL A 1 107 ? -4.777 8.223 0.310 1.00 97.19 107 VAL A N 1
ATOM 843 C CA . VAL A 1 107 ? -3.937 7.790 -0.806 1.00 97.19 107 VAL A CA 1
ATOM 844 C C . VAL A 1 107 ? -2.670 8.635 -0.863 1.00 97.19 107 VAL A C 1
ATOM 846 O O . VAL A 1 107 ? -2.737 9.863 -0.824 1.00 97.19 107 VAL A O 1
ATOM 849 N N . GLU A 1 108 ? -1.525 7.970 -0.973 1.00 96.56 108 GLU A N 1
ATOM 850 C CA . GLU A 1 108 ? -0.225 8.568 -1.275 1.00 96.56 108 GLU A CA 1
ATOM 851 C C . GLU A 1 108 ? 0.263 8.034 -2.617 1.00 96.56 108 GLU A C 1
ATOM 853 O O . GLU A 1 108 ? 0.501 6.836 -2.749 1.00 96.56 108 GLU A O 1
ATOM 858 N N . ALA A 1 109 ? 0.386 8.896 -3.622 1.00 96.50 109 ALA A N 1
ATOM 859 C CA . ALA A 1 109 ? 0.831 8.486 -4.947 1.00 96.50 109 ALA A CA 1
ATOM 860 C C . ALA A 1 109 ? 2.287 8.864 -5.224 1.00 96.50 109 ALA A C 1
ATOM 862 O O . ALA A 1 109 ? 2.833 9.807 -4.651 1.00 96.50 109 ALA A O 1
ATOM 863 N N . TYR A 1 110 ? 2.896 8.100 -6.125 1.00 95.12 110 TYR A N 1
ATOM 864 C CA . TYR A 1 110 ? 4.309 8.121 -6.456 1.00 95.12 110 TYR A CA 1
ATOM 865 C C . TYR A 1 110 ? 4.512 7.970 -7.959 1.00 95.12 110 TYR A C 1
ATOM 867 O O . TYR A 1 110 ? 3.917 7.098 -8.590 1.00 95.12 110 TYR A O 1
ATOM 875 N N . GLY A 1 111 ? 5.423 8.768 -8.515 1.00 93.56 111 GLY A N 1
ATOM 876 C CA . GLY A 1 111 ? 5.745 8.767 -9.941 1.00 93.56 111 GLY A CA 1
ATOM 877 C C . GLY A 1 111 ? 5.132 9.952 -10.682 1.00 93.56 111 GLY A C 1
ATOM 878 O O . GLY A 1 111 ? 4.858 11.001 -10.092 1.00 93.56 111 GLY A O 1
ATOM 879 N N . SER A 1 112 ? 4.956 9.792 -11.994 1.00 92.88 112 SER A N 1
ATOM 880 C CA . SER A 1 112 ? 4.281 10.798 -12.827 1.00 92.88 112 SER A CA 1
ATOM 881 C C . SER A 1 112 ? 2.858 11.045 -12.318 1.00 92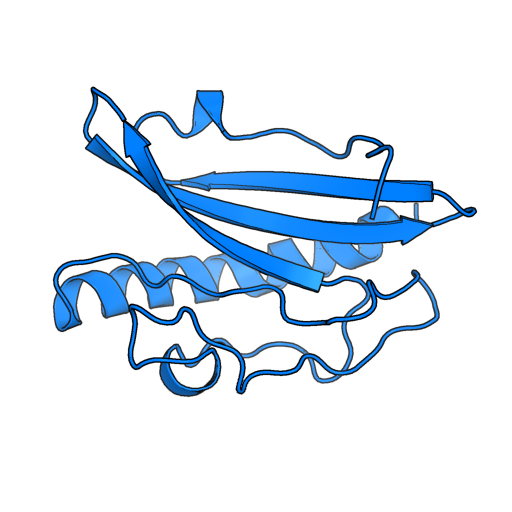.88 112 SER A C 1
ATOM 883 O O . SER A 1 112 ? 2.256 10.151 -11.737 1.00 92.88 112 SER A O 1
ATOM 885 N N . ASP A 1 113 ? 2.342 12.267 -12.448 1.00 91.81 113 ASP A N 1
ATOM 886 C CA . ASP A 1 113 ? 0.956 12.619 -12.089 1.00 91.81 113 ASP A CA 1
ATOM 887 C C . ASP A 1 113 ? 0.533 12.313 -10.632 1.00 91.81 113 ASP A C 1
ATOM 889 O O . ASP A 1 113 ? -0.641 12.384 -10.289 1.00 91.81 113 ASP A O 1
ATOM 893 N N . ALA A 1 114 ? 1.480 12.056 -9.718 1.00 93.56 114 ALA A N 1
ATOM 894 C CA . ALA A 1 114 ? 1.194 11.701 -8.322 1.00 93.56 114 ALA A CA 1
ATOM 895 C C . ALA A 1 114 ? 0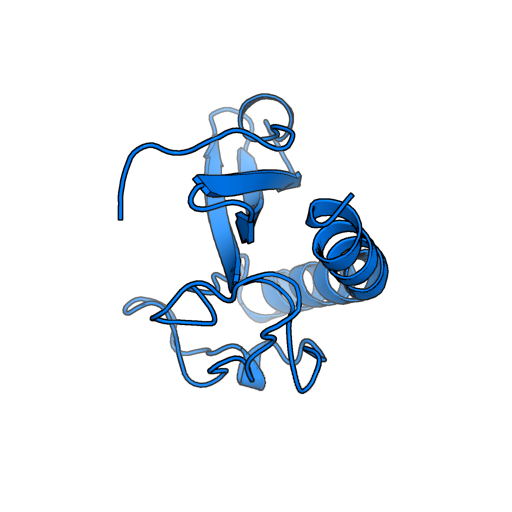.308 12.722 -7.579 1.00 93.56 114 ALA A C 1
ATOM 897 O O . ALA A 1 114 ? -0.435 12.374 -6.659 1.00 93.56 114 ALA A O 1
ATOM 898 N N . HIS A 1 115 ? 0.367 13.990 -7.980 1.00 91.06 115 HIS A N 1
ATOM 899 C CA . HIS A 1 115 ? -0.454 15.054 -7.411 1.00 91.06 115 HIS A CA 1
ATOM 900 C C . HIS A 1 115 ? -1.958 14.866 -7.671 1.00 91.06 115 HIS A C 1
ATOM 902 O O . HIS A 1 115 ? -2.752 15.254 -6.818 1.00 91.06 115 HIS A O 1
ATOM 908 N N . ASP A 1 116 ? -2.346 14.226 -8.778 1.00 91.94 116 ASP A N 1
ATOM 909 C CA . ASP A 1 116 ? -3.751 13.986 -9.136 1.00 91.94 116 ASP A CA 1
ATOM 910 C C . ASP A 1 116 ? -4.366 12.813 -8.359 1.00 91.94 116 ASP A C 1
ATOM 912 O O . ASP A 1 116 ? -5.579 12.755 -8.145 1.00 91.94 116 ASP A O 1
ATOM 916 N N . PHE A 1 117 ? -3.527 11.881 -7.899 1.00 92.50 117 PHE A N 1
ATOM 917 C CA . PHE A 1 117 ? -3.954 10.675 -7.184 1.00 92.50 117 PHE A CA 1
ATOM 918 C C . PHE A 1 117 ? -3.807 10.788 -5.659 1.00 92.50 117 PHE A C 1
ATOM 920 O O . PHE A 1 117 ? -4.419 10.015 -4.921 1.00 92.50 117 PHE A O 1
ATOM 927 N N . THR A 1 118 ? -3.021 11.747 -5.163 1.00 96.31 118 THR A N 1
ATOM 928 C CA . THR A 1 118 ? -2.771 11.924 -3.726 1.00 96.31 118 THR A CA 1
ATOM 929 C C . THR A 1 118 ? -3.923 12.650 -3.042 1.00 96.31 118 THR A C 1
ATOM 931 O O . THR A 1 118 ? -4.322 13.744 -3.437 1.00 96.31 118 THR A O 1
ATOM 934 N N . HIS A 1 119 ? -4.414 12.094 -1.935 1.00 96.69 119 HIS A N 1
ATOM 935 C CA . HIS A 1 119 ? -5.322 12.814 -1.050 1.00 96.69 119 HIS A CA 1
ATOM 936 C C . HIS A 1 119 ? -5.162 12.378 0.405 1.00 96.69 119 HIS A C 1
ATOM 938 O O . HIS A 1 119 ? -4.938 11.208 0.721 1.00 96.69 119 HIS A O 1
ATOM 944 N N . GLY A 1 120 ? -5.359 13.331 1.318 1.00 96.62 120 GLY A N 1
ATOM 945 C CA . GLY A 1 120 ? -5.413 13.052 2.750 1.00 96.62 120 GLY A CA 1
ATOM 946 C C . GLY A 1 120 ? -6.619 12.193 3.146 1.00 96.62 120 GLY A C 1
ATOM 947 O O . GLY A 1 120 ? -7.385 11.696 2.317 1.00 96.62 120 GLY A O 1
ATOM 948 N N . TRP A 1 121 ? -6.812 12.039 4.452 1.00 96.38 121 TRP A N 1
ATOM 949 C CA . TRP A 1 121 ? -7.926 11.270 4.992 1.00 96.38 121 TRP A CA 1
ATOM 950 C C . TRP A 1 121 ? -9.286 11.869 4.632 1.00 96.38 121 TRP A C 1
ATOM 952 O O . TRP A 1 121 ? -9.626 12.971 5.062 1.00 96.38 121 TRP A O 1
ATOM 962 N N . ARG A 1 122 ? -10.112 11.082 3.945 1.00 96.19 122 ARG A N 1
ATOM 963 C CA . ARG A 1 122 ? -11.519 11.387 3.668 1.00 96.19 122 ARG A CA 1
ATOM 964 C C . ARG A 1 122 ? -12.427 10.278 4.175 1.00 96.19 122 ARG A C 1
ATOM 966 O O . ARG A 1 122 ? -12.016 9.123 4.276 1.00 96.19 122 ARG A O 1
ATOM 973 N N . VAL A 1 123 ? -13.660 10.642 4.512 1.00 95.69 123 VAL A N 1
ATOM 974 C CA . VAL A 1 123 ? -14.701 9.658 4.823 1.00 95.69 123 VAL A CA 1
ATOM 975 C C . VAL A 1 123 ? -15.172 9.045 3.512 1.00 95.69 123 VAL A C 1
ATOM 977 O O . VAL A 1 123 ? -15.479 9.780 2.575 1.00 95.69 123 VAL A O 1
ATOM 980 N N . THR A 1 124 ? -15.256 7.722 3.452 1.00 92.94 124 THR A N 1
ATOM 981 C CA . THR A 1 124 ? -15.861 7.019 2.319 1.00 92.94 124 THR A CA 1
ATOM 982 C C . THR A 1 124 ? -17.225 6.475 2.721 1.00 92.94 124 THR A C 1
ATOM 984 O O . THR A 1 124 ? -17.391 5.829 3.756 1.00 92.94 124 THR A O 1
ATOM 987 N N . THR A 1 125 ? -18.238 6.768 1.913 1.00 85.81 125 THR A N 1
ATOM 988 C CA . THR A 1 125 ? -19.567 6.169 2.039 1.00 85.81 125 THR A CA 1
ATOM 989 C C . THR A 1 125 ? -19.573 4.861 1.258 1.00 85.81 125 THR A C 1
ATOM 991 O O . THR A 1 125 ? -19.645 4.887 0.034 1.00 85.81 125 THR A O 1
ATOM 994 N N . GLY A 1 126 ? -19.453 3.735 1.961 1.00 65.62 126 GLY A N 1
ATOM 995 C CA . GLY A 1 126 ? -19.547 2.397 1.373 1.00 65.62 126 GLY A CA 1
ATOM 996 C C . GLY A 1 126 ? -18.439 1.445 1.825 1.00 65.62 126 GLY A C 1
ATOM 997 O O . GLY A 1 126 ? -17.266 1.817 1.923 1.00 65.62 126 GLY A O 1
ATOM 998 N N . LEU A 1 127 ? -18.843 0.215 2.129 1.00 52.72 127 LEU A N 1
ATOM 999 C CA . LEU A 1 127 ? -18.173 -1.001 1.680 1.00 52.72 127 LEU A CA 1
ATOM 1000 C C . LEU A 1 127 ? -19.241 -1.858 1.007 1.00 52.72 127 LEU A C 1
ATOM 1002 O O . LEU A 1 127 ? -20.339 -1.933 1.604 1.00 52.72 127 LEU A O 1
#

Sequence (127 aa):
MPKQAVDNMLDGLRAEWEAKQGQYILDNGRYFQGIWTHDIIPTVGAEAPPDKTKKPTDQPHDWNDFGLALPGNMPGSIALHVYEGPNGHGYSLEARTREGGKHWHRVEAYGSDAHDFTHGWRVTTGL

Foldseek 3Di:
DLVVQQVVQCVVQVVVLVVLQVVCCVVPVDGAWEDKQDPDWAARVRWAAGNQVDGDPPDPDTNVNSVRPHDRTGQGIWTKAKDADPFGIWIKIKTWHDDPNWIWIFIQIDDPPRVVGGDGIDTDDDD

Nearest PDB structures (foldseek):
  1srq-assembly2_C  TM=7.231E-01  e=8.466E+00  Homo sapiens

Organism: NCBI:txid412755

pLDDT: mean 94.33, std 6.51, range [52.72, 98.25]

Radius of gyration: 14.23 Å; Cα contacts (8 Å, |Δi|>4): 247; chains: 1; bounding box: 34×29×39 Å

Secondary structure (DSSP, 8-state):
-THHHHHHHHHHHHHHHHHHHHHHHHHHSS---B--S-SSPPBTTB-B----S---TT-S--HHHHT----SSBSSEEEEEEEEETTEEEEEEEEEEEETTEEEEEEEEEETTHHHH-EEEEEE---